Protein AF-A0AAP4DKE9-F1 (afdb_monomer_lite)

Structure (mmCIF, N/CA/C/O backbone):
data_AF-A0AAP4DKE9-F1
#
_entry.id   AF-A0AAP4DKE9-F1
#
loop_
_atom_site.group_PDB
_atom_site.id
_atom_site.type_symbol
_atom_site.label_atom_id
_atom_site.label_alt_id
_atom_site.label_comp_id
_atom_site.label_asym_id
_atom_site.label_entity_id
_atom_site.label_seq_id
_atom_site.pdbx_PDB_ins_code
_atom_site.Cartn_x
_atom_site.Cartn_y
_atom_site.Cartn_z
_atom_site.occupancy
_atom_site.B_iso_or_equiv
_atom_site.auth_seq_id
_atom_site.auth_comp_id
_atom_site.auth_asym_id
_atom_site.auth_atom_id
_atom_site.pdbx_PDB_model_num
ATOM 1 N N . GLY A 1 1 ? 16.099 23.033 4.631 1.00 55.06 1 GLY A N 1
ATOM 2 C CA . GLY A 1 1 ? 15.477 22.913 5.963 1.00 55.06 1 GLY A CA 1
ATOM 3 C C . GLY A 1 1 ? 15.945 21.622 6.590 1.00 55.06 1 GLY A C 1
ATOM 4 O O . GLY A 1 1 ? 16.162 20.674 5.843 1.00 55.06 1 GLY A O 1
ATOM 5 N N . ASN A 1 2 ? 16.157 21.591 7.907 1.00 72.62 2 ASN A N 1
ATOM 6 C CA . ASN A 1 2 ? 16.495 20.346 8.598 1.00 72.62 2 ASN A CA 1
ATOM 7 C C . ASN A 1 2 ? 15.338 19.363 8.407 1.00 72.62 2 ASN A C 1
ATOM 9 O O . ASN A 1 2 ? 14.212 19.668 8.789 1.00 72.62 2 ASN A O 1
ATOM 13 N N . LYS A 1 3 ? 15.606 18.230 7.754 1.00 78.25 3 LYS A N 1
ATOM 14 C CA . LYS A 1 3 ? 14.641 17.133 7.706 1.00 78.25 3 LYS A CA 1
ATOM 15 C C . LYS A 1 3 ? 14.577 16.504 9.104 1.00 78.25 3 LYS A C 1
ATOM 17 O O . LYS A 1 3 ? 15.644 16.362 9.714 1.00 78.25 3 LYS A O 1
ATOM 22 N N . PRO A 1 4 ? 13.383 16.142 9.600 1.00 87.94 4 PRO A N 1
ATOM 23 C CA . PRO A 1 4 ? 13.259 15.363 10.826 1.00 87.94 4 PRO A CA 1
ATOM 24 C C . PRO A 1 4 ? 14.123 14.104 10.726 1.00 87.94 4 PRO A C 1
ATOM 26 O O . PRO A 1 4 ? 14.194 13.490 9.658 1.00 87.94 4 PRO A O 1
ATOM 29 N N . LYS A 1 5 ? 14.820 13.748 11.810 1.00 90.38 5 LYS A N 1
ATOM 30 C CA . LYS A 1 5 ? 15.659 12.537 11.835 1.00 90.38 5 LYS A CA 1
ATOM 31 C C . LYS A 1 5 ? 14.823 11.263 11.927 1.00 90.38 5 LYS A C 1
ATOM 33 O O . LYS A 1 5 ? 15.180 10.277 11.298 1.00 90.38 5 LYS A O 1
ATOM 38 N N . GLU A 1 6 ? 13.726 11.318 12.678 1.00 95.31 6 GLU A N 1
ATOM 39 C CA . GLU A 1 6 ? 12.809 10.201 12.902 1.00 95.31 6 GLU A CA 1
ATOM 40 C C . GLU A 1 6 ? 11.447 10.514 12.290 1.00 95.31 6 GLU A C 1
ATOM 42 O O . GLU A 1 6 ? 10.856 11.561 12.577 1.00 95.31 6 GLU A O 1
ATOM 47 N N . LEU A 1 7 ? 10.949 9.605 11.447 1.00 96.69 7 LEU A N 1
ATOM 48 C CA . LEU A 1 7 ? 9.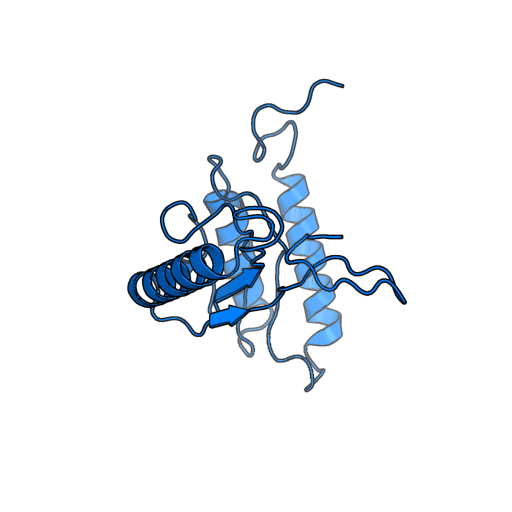683 9.795 10.741 1.00 96.69 7 LEU A CA 1
ATOM 49 C C . LEU A 1 7 ? 8.494 9.808 11.707 1.00 96.69 7 LEU A C 1
ATOM 51 O O . LEU A 1 7 ? 7.665 10.710 11.632 1.00 96.69 7 LEU A O 1
ATOM 55 N N . TYR A 1 8 ? 8.426 8.832 12.614 1.00 97.62 8 TYR A N 1
ATOM 56 C CA . TYR A 1 8 ? 7.382 8.734 13.633 1.00 97.62 8 TYR A CA 1
ATOM 57 C C . TYR A 1 8 ? 7.876 9.396 14.914 1.00 97.62 8 TYR A C 1
ATOM 59 O O . TYR A 1 8 ? 8.556 8.789 15.739 1.00 97.62 8 TYR A O 1
ATOM 67 N N . SER A 1 9 ? 7.603 10.689 15.031 1.00 97.25 9 SER A N 1
ATOM 68 C CA . SER A 1 9 ? 8.053 11.530 16.134 1.00 97.25 9 SER A CA 1
ATOM 69 C C . SER A 1 9 ? 7.172 12.771 16.246 1.00 97.25 9 SER A C 1
ATOM 71 O O . SER A 1 9 ? 6.469 13.133 15.302 1.00 97.25 9 SER A O 1
ATOM 73 N N . GLU A 1 10 ? 7.262 13.474 17.376 1.00 96.50 10 GLU A N 1
ATOM 74 C CA . GLU A 1 10 ? 6.549 14.742 17.591 1.00 96.50 10 GLU A CA 1
ATOM 75 C C . GLU A 1 10 ? 6.899 15.826 16.554 1.00 96.50 10 GLU A C 1
ATOM 77 O O . GLU A 1 10 ? 6.086 16.710 16.291 1.00 96.50 10 GLU A O 1
ATOM 82 N N . GLU A 1 11 ? 8.083 15.746 15.934 1.00 95.12 11 GLU A N 1
ATOM 83 C CA . GLU A 1 11 ? 8.566 16.697 14.921 1.00 95.12 11 GLU A CA 1
ATOM 84 C C . GLU A 1 11 ? 8.042 16.408 13.502 1.00 95.12 11 GLU A C 1
ATOM 86 O O . GLU A 1 11 ? 8.170 17.258 12.617 1.00 95.12 11 GLU A O 1
ATOM 91 N N . ALA A 1 12 ? 7.501 15.210 13.266 1.00 96.44 12 ALA A N 1
ATOM 92 C CA . ALA A 1 12 ? 7.085 14.728 11.952 1.00 96.44 12 ALA A CA 1
ATOM 93 C C . ALA A 1 12 ? 5.704 14.057 12.021 1.00 96.44 12 ALA A C 1
ATOM 95 O O . ALA A 1 12 ? 4.689 14.750 12.039 1.00 96.44 12 ALA A O 1
ATOM 96 N N . VAL A 1 13 ? 5.645 12.721 12.039 1.00 98.00 13 VAL A N 1
ATOM 97 C CA . VAL A 1 13 ? 4.395 11.957 12.137 1.00 98.00 13 VAL A CA 1
ATOM 98 C C . VAL A 1 13 ? 4.100 11.660 13.604 1.00 98.00 13 VAL A C 1
ATOM 100 O O . VAL A 1 13 ? 4.679 10.753 14.200 1.00 98.00 13 VAL A O 1
ATOM 103 N N . ASN A 1 14 ? 3.173 12.427 14.169 1.00 97.88 14 ASN A N 1
ATOM 104 C CA . ASN A 1 14 ? 2.817 12.405 15.588 1.00 97.88 14 ASN A CA 1
ATOM 105 C C . ASN A 1 14 ? 1.364 11.946 15.830 1.00 97.88 14 ASN A C 1
ATOM 107 O O . ASN A 1 14 ? 0.650 11.528 14.910 1.00 97.88 14 ASN A O 1
ATOM 111 N N . GLY A 1 15 ? 0.906 12.042 17.081 1.00 98.25 15 GLY A N 1
ATOM 112 C CA . GLY A 1 15 ? -0.455 11.658 17.469 1.00 98.25 15 GLY A CA 1
ATOM 113 C C . GLY A 1 15 ? -1.555 12.442 16.743 1.00 98.25 15 GLY A C 1
ATOM 114 O O . GLY A 1 15 ? -2.554 11.852 16.332 1.00 98.25 15 GLY A O 1
ATOM 115 N N . GLU A 1 16 ? -1.371 13.745 16.512 1.00 98.56 16 GLU A N 1
ATOM 116 C CA . GLU A 1 16 ? -2.329 14.554 15.742 1.00 98.56 16 GLU A CA 1
ATOM 117 C C . GLU A 1 16 ? -2.408 14.081 14.288 1.00 98.56 16 GLU A C 1
ATOM 119 O O . GLU A 1 16 ? -3.499 13.958 13.727 1.00 98.56 16 GLU A O 1
ATOM 124 N N . THR A 1 17 ? -1.263 13.714 13.708 1.00 98.75 17 THR A N 1
ATOM 125 C CA . THR A 1 17 ? -1.194 13.123 12.366 1.00 98.75 17 THR A CA 1
ATOM 126 C C . THR A 1 17 ? -1.958 11.799 12.308 1.00 98.75 17 THR A C 1
ATOM 128 O O . THR A 1 17 ? -2.690 11.551 11.351 1.00 98.75 17 THR A O 1
ATOM 131 N N . GLN A 1 18 ? -1.845 10.948 13.335 1.00 98.81 18 GLN A N 1
ATOM 132 C CA . GLN A 1 18 ? -2.609 9.697 13.417 1.00 98.81 18 GLN A CA 1
ATOM 133 C C . GLN A 1 18 ? -4.119 9.953 13.538 1.00 98.81 18 GLN A C 1
ATOM 135 O O . GLN A 1 18 ? -4.912 9.252 12.911 1.00 98.81 18 GLN A O 1
ATOM 140 N N . GLN A 1 19 ? -4.539 10.969 14.298 1.00 98.81 19 GLN A N 1
ATOM 141 C CA . GLN A 1 19 ? -5.956 11.328 14.415 1.00 98.81 19 GLN A CA 1
ATOM 142 C C . GLN A 1 19 ? -6.522 11.894 13.111 1.00 98.81 19 GLN A C 1
ATOM 144 O O . GLN A 1 19 ? -7.624 11.515 12.716 1.00 98.81 19 GLN A O 1
ATOM 149 N N . ALA A 1 20 ? -5.767 12.744 12.412 1.00 98.88 20 ALA A N 1
ATOM 150 C CA . ALA A 1 20 ? -6.153 13.241 11.094 1.00 98.88 20 ALA A CA 1
ATOM 151 C C . ALA A 1 20 ? -6.284 12.092 10.078 1.00 98.88 20 ALA A C 1
ATOM 153 O O . ALA A 1 20 ? -7.256 12.036 9.325 1.00 98.88 20 ALA A O 1
ATOM 154 N N . HIS A 1 21 ? -5.362 11.127 10.113 1.00 98.88 21 HIS A N 1
ATOM 155 C CA . HIS A 1 21 ? -5.422 9.920 9.291 1.00 98.88 21 HIS A CA 1
ATOM 156 C C . HIS A 1 21 ? -6.666 9.077 9.614 1.00 98.88 21 HIS A C 1
ATOM 158 O O . HIS A 1 21 ? -7.437 8.727 8.720 1.00 98.88 21 HIS A O 1
ATOM 164 N N . LEU A 1 22 ? -6.936 8.816 10.896 1.00 98.88 22 LEU A N 1
ATOM 165 C CA . LEU A 1 22 ? -8.148 8.113 11.318 1.00 98.88 22 LEU A CA 1
ATOM 166 C C . LEU A 1 22 ? -9.421 8.845 10.872 1.00 98.88 22 LEU A C 1
ATOM 168 O O . LEU A 1 22 ? -10.395 8.205 10.476 1.00 98.88 22 LEU A O 1
ATOM 172 N N . GLN A 1 23 ? -9.429 10.175 10.939 1.00 98.88 23 GLN A N 1
ATOM 173 C CA . GLN A 1 23 ? -10.556 10.980 10.486 1.00 98.88 23 GLN A CA 1
ATOM 174 C C . GLN A 1 23 ? -10.776 10.833 8.974 1.00 98.88 23 GLN A C 1
ATOM 176 O O . GLN A 1 23 ? -11.907 10.595 8.554 1.00 98.88 23 GLN A O 1
ATOM 181 N N . ALA A 1 24 ? -9.711 10.854 8.170 1.00 98.94 24 ALA A N 1
ATOM 182 C CA . ALA A 1 24 ? -9.798 10.608 6.731 1.00 98.94 24 ALA A CA 1
ATOM 183 C C . ALA A 1 24 ? -10.360 9.208 6.411 1.00 98.94 24 ALA A C 1
ATOM 185 O O . ALA A 1 24 ? -11.244 9.079 5.563 1.00 98.94 24 ALA A O 1
ATOM 186 N N . ILE A 1 25 ? -9.925 8.170 7.138 1.00 98.94 25 ILE A N 1
ATOM 187 C CA . ILE A 1 25 ? -10.459 6.802 6.999 1.00 98.94 25 ILE A CA 1
ATOM 188 C C . ILE A 1 25 ? -11.956 6.765 7.334 1.00 98.94 25 ILE A C 1
ATOM 190 O O . ILE A 1 25 ? -12.748 6.190 6.586 1.00 98.94 25 ILE A O 1
ATOM 194 N N . LYS A 1 26 ? -12.365 7.394 8.445 1.00 98.88 26 LYS A N 1
ATOM 195 C CA . LYS A 1 26 ? -13.777 7.471 8.848 1.00 98.88 26 LYS A CA 1
ATOM 196 C C . LYS A 1 26 ? -14.632 8.116 7.768 1.00 98.88 26 LYS A C 1
ATOM 198 O O . LYS A 1 26 ? -15.699 7.592 7.460 1.00 98.88 26 LYS A O 1
ATOM 203 N N . GLU A 1 27 ? -14.181 9.232 7.206 1.00 98.94 27 GLU A N 1
ATOM 204 C CA . GLU A 1 27 ? -14.918 9.964 6.176 1.00 98.94 27 GLU A CA 1
ATOM 205 C C . GLU A 1 27 ? -15.015 9.176 4.867 1.00 98.94 27 GLU A C 1
ATOM 207 O O . GLU A 1 27 ? -16.109 9.071 4.306 1.00 98.94 27 GLU A O 1
ATOM 212 N N . LEU A 1 28 ? -13.916 8.553 4.428 1.00 98.88 28 LEU A N 1
ATOM 213 C CA . LEU A 1 28 ? -13.889 7.690 3.246 1.00 98.88 28 LEU A CA 1
ATOM 214 C C . LEU A 1 28 ? -14.895 6.539 3.375 1.00 98.88 28 LEU A C 1
ATOM 216 O O . LEU A 1 28 ? -15.765 6.374 2.519 1.00 98.88 28 LEU A O 1
ATOM 220 N N . ILE A 1 29 ? -14.827 5.781 4.473 1.00 98.88 29 ILE A N 1
ATOM 221 C CA . ILE A 1 29 ? -15.725 4.643 4.702 1.00 98.88 29 ILE A CA 1
ATOM 222 C C . ILE A 1 29 ? -17.169 5.117 4.872 1.00 98.88 29 ILE A C 1
ATOM 224 O O . ILE A 1 29 ? -18.087 4.518 4.315 1.00 98.88 29 ILE A O 1
ATOM 228 N N . ALA A 1 30 ? -17.406 6.203 5.614 1.00 98.81 30 ALA A N 1
ATOM 229 C CA . ALA A 1 30 ? -18.753 6.733 5.806 1.00 98.81 30 ALA A CA 1
ATOM 230 C C . ALA A 1 30 ? -19.423 7.099 4.476 1.00 98.81 30 ALA A C 1
ATOM 232 O O . ALA A 1 30 ? -20.617 6.824 4.318 1.00 98.81 30 ALA A O 1
ATOM 233 N N . ARG A 1 31 ? -18.656 7.674 3.538 1.00 98.88 31 ARG A N 1
ATOM 234 C CA . ARG A 1 31 ? -19.108 8.005 2.184 1.00 98.88 31 ARG A CA 1
ATOM 235 C C . ARG A 1 31 ? -19.356 6.746 1.352 1.00 98.88 31 ARG A C 1
ATOM 237 O O . ARG A 1 31 ? -20.425 6.617 0.760 1.00 98.88 31 ARG A O 1
ATOM 244 N N . ASP A 1 32 ? -18.409 5.808 1.355 1.00 98.88 32 ASP A N 1
ATOM 245 C CA . ASP A 1 32 ? -18.334 4.778 0.316 1.00 98.88 32 ASP A CA 1
ATOM 246 C C . ASP A 1 32 ? -18.813 3.380 0.728 1.00 98.88 32 ASP A C 1
ATOM 248 O O . ASP A 1 32 ? -18.963 2.509 -0.128 1.00 98.88 32 ASP A O 1
ATOM 252 N N . LYS A 1 33 ? -19.132 3.144 2.006 1.00 98.50 33 LYS A N 1
ATOM 253 C CA . LYS A 1 33 ? -19.556 1.827 2.532 1.00 98.50 33 LYS A CA 1
ATOM 254 C C . LYS A 1 33 ? -20.701 1.149 1.772 1.00 98.50 33 LYS A C 1
ATOM 256 O O . LYS A 1 33 ? -20.798 -0.077 1.793 1.00 98.50 33 LYS A O 1
ATOM 261 N N . ASN A 1 34 ? -21.558 1.915 1.094 1.00 98.75 34 ASN A N 1
ATOM 262 C CA . ASN A 1 34 ? -22.700 1.395 0.334 1.00 98.75 34 ASN A CA 1
ATOM 263 C C . ASN A 1 34 ? -22.406 1.201 -1.165 1.00 98.75 34 ASN A C 1
ATOM 265 O O . ASN A 1 34 ? -23.292 0.767 -1.900 1.00 98.75 34 ASN A O 1
ATOM 269 N N . HIS A 1 35 ? -21.194 1.510 -1.637 1.00 98.75 35 HIS A N 1
ATOM 270 C CA . HIS A 1 35 ? -20.811 1.285 -3.027 1.00 98.75 35 HIS A CA 1
ATOM 271 C C . HIS A 1 35 ? -20.387 -0.177 -3.235 1.00 98.75 35 HIS A C 1
ATOM 273 O O . HIS A 1 35 ? -19.383 -0.613 -2.665 1.00 98.75 35 HIS A O 1
ATOM 279 N N . PRO A 1 36 ? -21.112 -0.953 -4.065 1.00 98.50 36 PRO A N 1
ATOM 280 C CA . PRO A 1 36 ? -20.792 -2.363 -4.296 1.00 98.50 36 PRO A CA 1
ATOM 281 C C . PRO A 1 36 ? -19.510 -2.554 -5.117 1.00 98.50 36 PRO A C 1
ATOM 283 O O . PRO A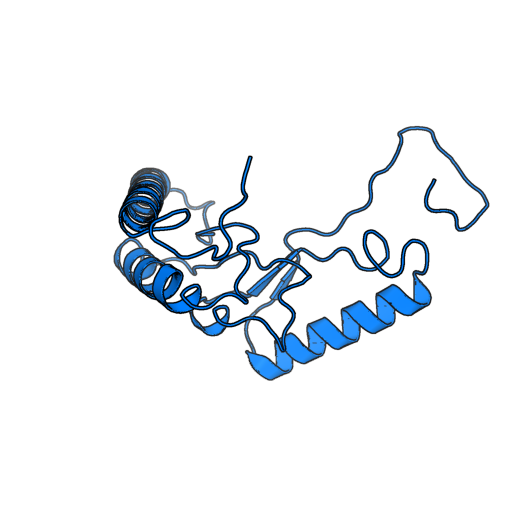 1 36 ? -18.928 -3.630 -5.096 1.00 98.50 36 PRO A O 1
ATOM 286 N N . SER A 1 37 ? -19.063 -1.520 -5.835 1.00 98.81 37 SER A N 1
ATOM 287 C CA . SER A 1 37 ? -17.799 -1.534 -6.577 1.00 98.81 37 SER A CA 1
ATOM 288 C C . SER A 1 37 ? -16.571 -1.449 -5.671 1.00 98.81 37 SER A C 1
ATOM 290 O O . SER A 1 37 ? -15.476 -1.795 -6.104 1.00 98.81 37 SER A O 1
ATOM 292 N N . VAL A 1 38 ? -16.725 -0.972 -4.432 1.00 98.81 38 VAL A N 1
ATOM 293 C CA . VAL A 1 38 ? -15.627 -0.930 -3.466 1.00 98.81 38 VAL A CA 1
ATOM 294 C C . VAL A 1 38 ? -15.508 -2.311 -2.842 1.00 98.81 38 VAL A C 1
ATOM 296 O O . VAL A 1 38 ? -16.434 -2.768 -2.175 1.00 98.81 38 VAL A O 1
ATOM 299 N N . VAL A 1 39 ? -14.375 -2.974 -3.065 1.00 98.81 39 VAL A N 1
ATOM 300 C CA . VAL A 1 39 ? -14.135 -4.352 -2.600 1.00 98.81 39 VAL A CA 1
ATOM 301 C C . VAL A 1 39 ? -13.101 -4.446 -1.481 1.00 98.81 39 VAL A C 1
ATOM 303 O O . VAL A 1 39 ? -13.028 -5.476 -0.827 1.00 98.81 39 VAL A O 1
ATOM 306 N N . MET A 1 40 ? -12.311 -3.396 -1.249 1.00 98.88 40 MET A N 1
ATOM 307 C CA . MET A 1 40 ? -11.224 -3.364 -0.267 1.00 98.88 40 MET A CA 1
ATOM 308 C C . MET A 1 40 ? -10.896 -1.914 0.101 1.00 98.88 40 MET A C 1
ATOM 310 O O . MET A 1 40 ? -11.028 -1.024 -0.743 1.00 98.88 40 MET A O 1
ATOM 314 N N . TRP A 1 41 ? -10.439 -1.680 1.331 1.00 98.94 41 TRP A N 1
ATOM 315 C CA . TRP A 1 41 ? -9.947 -0.373 1.775 1.00 98.94 41 TRP A CA 1
ATOM 316 C C . TRP A 1 41 ? -8.421 -0.344 1.788 1.00 98.94 41 TRP A C 1
ATOM 318 O O . TRP A 1 41 ? -7.799 -1.119 2.510 1.00 98.94 41 TRP A O 1
ATOM 328 N N . SER A 1 42 ? -7.816 0.569 1.029 1.00 98.88 42 SER A N 1
ATOM 329 C CA . SER A 1 42 ? -6.394 0.897 1.175 1.00 98.88 42 SER A CA 1
ATOM 330 C C . SER A 1 42 ? -6.251 2.064 2.143 1.00 98.88 42 SER A C 1
ATOM 332 O O . SER A 1 42 ? -6.786 3.142 1.876 1.00 98.88 42 SER A O 1
ATOM 334 N N . ILE A 1 43 ? -5.586 1.848 3.280 1.00 98.31 43 ILE A N 1
ATOM 335 C CA . ILE A 1 43 ? -5.483 2.885 4.315 1.00 98.31 43 ILE A CA 1
ATOM 336 C C . ILE A 1 43 ? -4.345 3.874 4.047 1.00 98.31 43 ILE A C 1
ATOM 338 O O . ILE A 1 43 ? -4.433 5.019 4.467 1.00 98.31 43 ILE A O 1
ATOM 342 N N . ALA A 1 44 ? -3.293 3.463 3.336 1.00 98.81 44 ALA A N 1
ATOM 343 C CA . ALA A 1 44 ? -2.173 4.322 2.964 1.00 98.81 44 ALA A CA 1
ATOM 344 C C . ALA A 1 44 ? -1.424 3.759 1.749 1.00 98.81 44 ALA A C 1
ATOM 346 O O . ALA A 1 44 ? -1.574 2.585 1.399 1.00 98.81 44 ALA A O 1
ATOM 347 N N . ASN A 1 45 ? -0.599 4.613 1.140 1.00 98.88 45 ASN A N 1
ATOM 348 C CA . ASN A 1 45 ? 0.290 4.259 0.042 1.00 98.88 45 ASN A CA 1
ATOM 349 C C . ASN A 1 45 ? 1.747 4.542 0.408 1.00 98.88 45 ASN A C 1
ATOM 351 O O . ASN A 1 45 ? 2.069 5.665 0.790 1.00 98.88 45 ASN A O 1
ATOM 355 N N . GLU A 1 46 ? 2.599 3.528 0.275 1.00 98.69 46 GLU A N 1
ATOM 356 C CA . GLU A 1 46 ? 4.059 3.600 0.404 1.00 98.69 46 GLU A CA 1
ATOM 357 C C . GLU A 1 46 ? 4.613 4.273 1.680 1.00 98.69 46 GLU A C 1
ATOM 359 O O . GLU A 1 46 ? 5.551 5.073 1.599 1.00 98.69 46 GLU A O 1
ATOM 364 N N . PRO A 1 47 ? 4.100 3.974 2.892 1.00 98.62 47 PRO A N 1
ATOM 365 C CA . PRO A 1 47 ? 4.778 4.434 4.099 1.00 98.62 47 PRO A CA 1
ATOM 366 C C . PRO A 1 47 ? 6.155 3.764 4.250 1.00 98.62 47 PRO A C 1
ATOM 368 O O . PRO A 1 47 ? 6.323 2.591 3.919 1.00 98.62 47 PRO A O 1
ATOM 371 N N . ASP A 1 48 ? 7.136 4.478 4.810 1.00 98.44 48 ASP A N 1
ATOM 372 C CA . ASP A 1 48 ? 8.384 3.849 5.259 1.00 98.44 48 ASP A CA 1
ATOM 373 C C . ASP A 1 48 ? 8.143 3.145 6.597 1.00 98.44 48 ASP A C 1
ATOM 375 O O . ASP A 1 48 ? 7.930 3.792 7.621 1.00 98.44 48 ASP A O 1
ATOM 379 N N . THR A 1 49 ? 8.175 1.814 6.593 1.00 98.50 49 THR A N 1
ATOM 380 C CA . THR A 1 49 ? 7.817 0.988 7.755 1.00 98.50 49 THR A CA 1
ATOM 381 C C . THR A 1 49 ? 9.026 0.506 8.552 1.00 98.50 49 THR A C 1
ATOM 383 O O . THR A 1 49 ? 8.874 -0.278 9.490 1.00 98.50 49 THR A O 1
ATOM 386 N N . ARG A 1 50 ? 10.238 0.906 8.156 1.00 98.12 50 ARG A N 1
ATOM 387 C CA . ARG A 1 50 ? 11.488 0.512 8.823 1.00 98.12 50 ARG A CA 1
ATOM 388 C C . ARG A 1 50 ? 11.754 1.298 10.113 1.00 98.12 50 ARG A C 1
ATOM 390 O O . ARG A 1 50 ? 12.276 0.687 11.046 1.00 98.12 50 ARG A O 1
ATOM 397 N N . PRO A 1 51 ? 11.447 2.612 10.204 1.00 97.81 51 PRO A N 1
ATOM 398 C CA . PRO A 1 51 ? 11.660 3.365 11.431 1.00 97.81 51 PRO A CA 1
ATOM 399 C C . PRO A 1 51 ? 10.843 2.811 12.600 1.00 97.81 51 PRO A C 1
ATOM 401 O O . PRO A 1 51 ? 9.739 2.281 12.431 1.00 97.81 51 PRO A O 1
ATOM 404 N N . GLN A 1 52 ? 11.373 2.989 13.809 1.00 96.31 52 GLN A N 1
ATOM 405 C CA . GLN A 1 52 ? 10.632 2.696 15.030 1.00 96.31 52 GLN A CA 1
ATOM 406 C C . GLN A 1 52 ? 9.346 3.538 15.074 1.00 96.31 52 GLN A C 1
ATOM 408 O O . GLN A 1 52 ? 9.316 4.668 14.592 1.00 96.31 52 GLN A O 1
ATOM 413 N N . GLY A 1 53 ? 8.270 2.974 15.621 1.00 97.81 53 GLY A N 1
ATOM 414 C CA . GLY A 1 53 ? 6.968 3.639 15.695 1.00 97.81 53 GLY A CA 1
ATOM 415 C C . GLY A 1 53 ? 6.046 3.383 14.501 1.00 97.81 53 GLY A C 1
ATOM 416 O O . GLY A 1 53 ? 4.844 3.598 14.631 1.00 97.81 53 GLY A O 1
ATOM 417 N N . ALA A 1 54 ? 6.533 2.829 13.381 1.00 98.62 54 ALA A N 1
ATOM 418 C CA . ALA A 1 54 ? 5.681 2.521 12.224 1.00 98.62 54 ALA A CA 1
ATOM 419 C C . ALA A 1 54 ? 4.505 1.601 12.591 1.00 98.62 54 ALA A C 1
ATOM 421 O O . ALA A 1 54 ? 3.341 1.904 12.323 1.00 98.62 54 ALA A O 1
ATOM 422 N N . ARG A 1 55 ? 4.791 0.488 13.275 1.00 98.69 55 ARG A N 1
ATOM 423 C CA . ARG A 1 55 ? 3.758 -0.455 13.722 1.00 98.69 55 ARG A CA 1
ATOM 424 C C . ARG A 1 55 ? 2.810 0.159 14.753 1.00 98.69 55 ARG A C 1
ATOM 426 O O . ARG A 1 55 ? 1.607 -0.070 14.679 1.00 98.69 55 ARG A O 1
ATOM 433 N N . GLU A 1 56 ? 3.336 0.949 15.685 1.00 98.69 56 GLU A N 1
ATOM 434 C CA . GLU A 1 56 ? 2.553 1.654 16.714 1.00 98.69 56 GLU A CA 1
ATOM 435 C C . GLU A 1 56 ? 1.614 2.693 16.087 1.00 98.69 56 GLU A C 1
ATOM 437 O O . GLU A 1 56 ? 0.493 2.893 16.555 1.00 98.69 56 GLU A O 1
ATOM 442 N N . TYR A 1 57 ? 2.036 3.297 14.977 1.00 98.88 57 TYR A N 1
ATOM 443 C CA . TYR A 1 57 ? 1.224 4.207 14.189 1.00 98.88 57 TYR A CA 1
ATOM 444 C C . TYR A 1 57 ? 0.122 3.475 13.403 1.00 98.88 57 TYR A C 1
ATOM 446 O O . TYR A 1 57 ? -1.034 3.904 13.420 1.00 98.88 57 TYR A O 1
ATOM 454 N N . PHE A 1 58 ? 0.436 2.363 12.729 1.00 98.88 58 PHE A N 1
ATOM 455 C CA . PHE A 1 58 ? -0.510 1.700 11.821 1.00 98.88 58 PHE A CA 1
ATOM 456 C C . PHE A 1 58 ? -1.452 0.687 12.481 1.00 98.88 58 PHE A C 1
ATOM 458 O O . PHE A 1 58 ? -2.586 0.544 12.019 1.00 98.88 58 PHE A O 1
ATOM 465 N N . ALA A 1 59 ? -1.053 0.010 13.562 1.00 98.88 59 ALA A N 1
ATOM 466 C CA . ALA A 1 59 ? -1.901 -0.999 14.206 1.00 98.88 59 ALA A CA 1
ATOM 467 C C . ALA A 1 59 ? -3.249 -0.443 14.715 1.00 98.88 59 ALA A C 1
ATOM 469 O O . ALA A 1 59 ? -4.281 -1.048 14.402 1.00 98.88 59 ALA A O 1
ATOM 470 N N . PRO A 1 60 ? -3.311 0.724 15.395 1.00 98.88 60 PRO A N 1
ATOM 471 C CA . PRO A 1 60 ? -4.587 1.308 15.811 1.00 98.88 60 PRO A CA 1
ATOM 472 C C . PRO A 1 60 ? -5.482 1.704 14.629 1.00 98.88 60 PRO A C 1
ATOM 474 O O . PRO A 1 60 ? -6.705 1.579 14.709 1.00 98.88 60 PRO A O 1
ATOM 477 N N . LEU A 1 61 ? -4.888 2.158 13.519 1.00 98.94 61 LEU A N 1
ATOM 478 C CA . LEU A 1 61 ? -5.619 2.525 12.304 1.00 98.94 61 LEU A CA 1
ATOM 479 C C . LEU A 1 61 ? -6.222 1.289 11.630 1.00 98.94 61 LEU A C 1
ATOM 481 O O . LEU A 1 61 ? -7.402 1.306 11.279 1.00 98.94 61 LEU A O 1
ATOM 485 N N . ALA A 1 62 ? -5.455 0.204 11.506 1.00 98.94 62 ALA A N 1
ATOM 486 C CA . ALA A 1 62 ? -5.940 -1.064 10.966 1.00 98.94 62 ALA A CA 1
ATOM 487 C C . ALA A 1 62 ? -7.105 -1.619 11.806 1.00 98.94 62 ALA A C 1
ATOM 489 O O . ALA A 1 62 ? -8.159 -1.960 11.265 1.00 98.94 62 ALA A O 1
ATOM 490 N N . GLU A 1 63 ? -6.967 -1.630 13.135 1.00 98.88 63 GLU A N 1
ATOM 491 C CA . GLU A 1 63 ? -8.032 -2.078 14.037 1.00 98.88 63 GLU A CA 1
ATOM 492 C C . GLU A 1 63 ? -9.292 -1.203 13.919 1.00 98.88 63 GLU A C 1
ATOM 494 O O . GLU A 1 63 ? -10.408 -1.719 13.809 1.00 98.88 63 GLU A O 1
ATOM 499 N N . ALA A 1 64 ? -9.135 0.123 13.909 1.00 98.88 64 ALA A N 1
ATOM 500 C CA . ALA A 1 64 ? -10.257 1.044 13.775 1.00 98.88 64 ALA A CA 1
ATOM 501 C C . ALA A 1 64 ? -10.969 0.898 12.421 1.00 98.88 64 ALA A C 1
ATOM 503 O O . ALA A 1 64 ? -12.198 0.909 12.380 1.00 98.88 64 ALA A O 1
ATOM 504 N N . THR A 1 65 ? -10.220 0.701 11.332 1.00 98.88 65 THR A N 1
ATOM 505 C CA . THR A 1 65 ? -10.767 0.492 9.980 1.00 98.88 65 THR A CA 1
ATOM 506 C C . THR A 1 65 ? -11.675 -0.738 9.945 1.00 98.88 65 THR A C 1
ATOM 508 O O . THR A 1 65 ? -12.818 -0.643 9.501 1.00 98.88 65 THR A O 1
ATOM 511 N N . ARG A 1 66 ? -11.229 -1.863 10.524 1.00 98.81 66 ARG A N 1
ATOM 512 C CA . ARG A 1 66 ? -12.032 -3.098 10.624 1.00 98.81 66 ARG A CA 1
ATOM 513 C C . ARG A 1 66 ? -13.307 -2.915 11.448 1.00 98.81 66 ARG A C 1
ATOM 515 O O . ARG A 1 66 ? -14.327 -3.527 11.148 1.00 98.81 66 ARG A O 1
ATOM 522 N N . LYS A 1 67 ? -13.271 -2.075 12.488 1.00 98.81 67 LYS A N 1
ATOM 523 C CA . LYS A 1 67 ? -14.462 -1.741 13.292 1.00 98.81 67 LYS A CA 1
ATOM 524 C C . LYS A 1 67 ? -15.441 -0.831 12.544 1.00 98.81 67 LYS A C 1
ATOM 526 O O . LYS A 1 67 ? -16.638 -0.905 12.805 1.00 98.81 67 LYS A O 1
ATOM 531 N N . LEU A 1 68 ? -14.947 0.031 11.654 1.00 98.81 68 LEU A N 1
ATOM 532 C CA . LEU A 1 68 ? -15.772 0.944 10.857 1.00 98.81 68 LEU A CA 1
ATOM 533 C C . LEU A 1 68 ? -16.509 0.220 9.725 1.00 98.81 68 LEU A C 1
ATOM 535 O O . LEU A 1 68 ? -17.684 0.507 9.496 1.00 98.81 68 LEU A O 1
ATOM 539 N N . ASP A 1 69 ? -15.843 -0.716 9.048 1.00 98.81 69 ASP A N 1
ATOM 540 C CA . ASP A 1 69 ? -16.456 -1.591 8.049 1.00 98.81 69 ASP A CA 1
ATOM 541 C C . ASP A 1 69 ? -15.880 -3.016 8.133 1.00 98.81 69 ASP A C 1
ATOM 543 O O . ASP A 1 69 ? -14.824 -3.286 7.561 1.00 98.81 69 ASP A O 1
ATOM 547 N N . PRO A 1 70 ? -16.574 -3.953 8.806 1.00 98.69 70 PRO A N 1
ATOM 548 C CA . PRO A 1 70 ? -16.128 -5.341 8.906 1.00 98.69 70 PRO A CA 1
ATOM 549 C C . PRO A 1 70 ? -16.454 -6.175 7.655 1.00 98.69 70 PRO A C 1
ATOM 551 O O . PRO A 1 70 ? -16.185 -7.374 7.642 1.00 98.69 70 PRO A O 1
ATOM 554 N N . THR A 1 71 ? -17.089 -5.594 6.628 1.00 98.75 71 THR A N 1
ATOM 555 C CA . THR A 1 71 ? -17.575 -6.344 5.455 1.00 98.75 71 THR A CA 1
ATOM 556 C C . THR A 1 71 ? -16.559 -6.447 4.322 1.00 98.75 71 THR A C 1
ATOM 558 O O . THR A 1 71 ? -16.756 -7.242 3.403 1.00 98.75 71 THR A O 1
ATOM 561 N N . ARG A 1 72 ? -15.475 -5.664 4.376 1.00 98.75 72 ARG A N 1
ATOM 562 C CA . ARG A 1 72 ? -14.450 -5.590 3.331 1.00 98.75 72 ARG A CA 1
ATOM 563 C C . ARG A 1 72 ? -13.052 -5.811 3.913 1.00 98.75 72 ARG A C 1
ATOM 565 O O . ARG A 1 72 ? -12.785 -5.332 5.014 1.00 98.75 72 ARG A O 1
ATOM 572 N N . PRO A 1 73 ? -12.152 -6.480 3.173 1.00 98.88 73 PRO A N 1
ATOM 573 C CA . PRO A 1 73 ? -10.738 -6.542 3.516 1.00 98.88 73 PRO A CA 1
ATOM 574 C C . PRO A 1 73 ? -10.083 -5.157 3.581 1.00 98.88 73 PRO A C 1
ATOM 576 O O . PRO A 1 73 ? -10.547 -4.198 2.950 1.00 98.88 73 PRO A O 1
ATOM 579 N N . ILE A 1 74 ? -8.963 -5.075 4.294 1.00 98.88 74 ILE A N 1
ATOM 580 C CA . ILE A 1 74 ? -8.120 -3.881 4.376 1.00 98.88 74 ILE A CA 1
ATOM 581 C C . ILE A 1 74 ? -6.690 -4.170 3.906 1.00 98.88 74 ILE A C 1
ATOM 583 O O . ILE A 1 74 ? -6.167 -5.271 4.087 1.00 98.88 74 ILE A O 1
ATOM 587 N N . THR A 1 75 ? -6.040 -3.161 3.334 1.00 98.94 75 THR A N 1
ATOM 588 C CA . THR A 1 75 ? -4.642 -3.203 2.892 1.00 98.94 75 THR A CA 1
ATOM 589 C C . THR A 1 75 ? -3.913 -1.895 3.209 1.00 98.94 75 THR A C 1
ATOM 591 O O . THR A 1 75 ? -4.533 -0.859 3.462 1.00 98.94 75 THR A O 1
ATOM 594 N N . CYS A 1 76 ? -2.587 -1.949 3.181 1.00 98.88 76 CYS A N 1
ATOM 595 C CA . CYS A 1 76 ? -1.692 -0.803 3.136 1.00 98.88 76 CYS A CA 1
ATOM 596 C C . CYS A 1 76 ? -0.674 -1.096 2.033 1.00 98.88 76 CYS A C 1
ATOM 598 O O . CYS A 1 76 ? -0.017 -2.137 2.074 1.00 98.88 76 CYS A O 1
ATOM 600 N N . VAL A 1 77 ? -0.597 -0.233 1.020 1.00 98.94 77 VAL A N 1
ATOM 601 C CA . VAL A 1 77 ? 0.233 -0.498 -0.161 1.00 98.94 77 VAL A CA 1
ATOM 602 C C . VAL A 1 77 ? 1.707 -0.332 0.206 1.00 98.94 77 VAL A C 1
ATOM 604 O O . VAL A 1 77 ? 2.121 0.723 0.689 1.00 98.94 77 VAL A O 1
ATOM 607 N N . ASN A 1 78 ? 2.490 -1.389 0.003 1.00 98.88 78 ASN A N 1
ATOM 608 C CA . ASN A 1 78 ? 3.871 -1.506 0.452 1.00 98.88 78 ASN A CA 1
ATOM 609 C C . ASN A 1 78 ? 4.868 -1.037 -0.623 1.00 98.88 78 ASN A C 1
ATOM 611 O O . ASN A 1 78 ? 4.818 -1.455 -1.785 1.00 98.88 78 ASN A O 1
ATOM 615 N N . VAL A 1 79 ? 5.821 -0.211 -0.186 1.00 98.69 79 VAL A N 1
ATOM 616 C CA . VAL A 1 79 ? 6.906 0.347 -1.004 1.00 98.69 79 VAL A CA 1
ATOM 617 C C . VAL A 1 79 ? 8.061 -0.638 -1.186 1.00 98.69 79 VAL A C 1
ATOM 619 O O . VAL A 1 79 ? 8.424 -1.369 -0.268 1.00 98.69 79 VAL A O 1
ATOM 622 N N . MET A 1 80 ? 8.713 -0.608 -2.350 1.00 98.19 80 MET A N 1
ATOM 623 C CA . MET A 1 80 ? 9.733 -1.594 -2.739 1.00 98.19 80 MET A CA 1
ATOM 624 C C . MET A 1 80 ? 10.958 -1.725 -1.819 1.00 98.19 80 MET A C 1
ATOM 626 O O . MET A 1 80 ? 11.616 -2.759 -1.838 1.00 98.19 80 MET A O 1
ATOM 630 N N . PHE A 1 81 ? 11.308 -0.693 -1.043 1.00 97.75 81 PHE A N 1
ATOM 631 C CA . PHE A 1 81 ? 12.458 -0.749 -0.128 1.00 97.75 81 PHE A CA 1
ATOM 632 C C . PHE A 1 81 ? 12.103 -1.283 1.271 1.00 97.75 81 PHE A C 1
ATOM 634 O O . PHE A 1 81 ? 13.001 -1.443 2.098 1.00 97.75 81 PHE A O 1
ATOM 641 N N . CYS A 1 82 ? 10.816 -1.515 1.546 1.00 98.38 82 CYS A N 1
ATOM 642 C CA . CYS A 1 82 ? 10.330 -2.262 2.704 1.00 98.38 82 CYS A CA 1
ATOM 643 C C . CYS A 1 82 ? 9.984 -3.682 2.234 1.00 98.38 82 CYS A C 1
ATOM 645 O O . CYS A 1 82 ? 8.815 -4.048 2.126 1.00 98.38 82 CYS A O 1
ATOM 647 N N . ASP A 1 83 ? 11.011 -4.448 1.871 1.00 97.94 83 ASP A N 1
ATOM 648 C CA . ASP A 1 83 ? 10.885 -5.812 1.356 1.00 97.94 83 ASP A CA 1
ATOM 649 C C . ASP A 1 83 ? 10.383 -6.808 2.421 1.00 97.94 83 ASP A C 1
ATOM 651 O O . ASP A 1 83 ? 10.216 -6.480 3.601 1.00 97.94 83 ASP A O 1
ATOM 655 N N . ALA A 1 84 ? 10.174 -8.064 2.014 1.00 98.31 84 ALA A N 1
ATOM 656 C CA . ALA A 1 84 ? 9.664 -9.129 2.879 1.00 98.31 84 ALA A CA 1
ATOM 657 C C . ALA A 1 84 ? 10.440 -9.285 4.202 1.00 98.31 84 ALA A C 1
ATOM 659 O O . ALA A 1 84 ? 9.859 -9.680 5.213 1.00 98.31 84 ALA A O 1
ATOM 660 N N . HIS A 1 85 ? 11.729 -8.960 4.249 1.00 98.12 85 HIS A N 1
ATOM 661 C CA . HIS A 1 85 ? 12.560 -9.101 5.443 1.00 98.12 85 HIS A CA 1
ATOM 662 C C . HIS A 1 85 ? 12.625 -7.835 6.304 1.00 98.12 85 HIS A C 1
ATOM 664 O O . HIS A 1 85 ? 13.030 -7.924 7.464 1.00 98.12 85 HIS A O 1
ATOM 670 N N . THR A 1 86 ? 12.237 -6.676 5.767 1.00 98.25 86 THR A N 1
ATOM 671 C CA . THR A 1 86 ? 12.367 -5.373 6.443 1.00 98.25 86 THR A CA 1
ATOM 672 C C . THR A 1 86 ? 11.030 -4.726 6.803 1.00 98.25 86 THR A C 1
ATOM 674 O O . THR A 1 86 ? 10.981 -3.914 7.726 1.00 98.25 86 THR A O 1
ATOM 677 N N . ASP A 1 87 ? 9.937 -5.105 6.140 1.00 98.69 87 ASP A N 1
ATOM 678 C CA . ASP A 1 87 ? 8.587 -4.661 6.486 1.00 98.69 87 ASP A CA 1
ATOM 679 C C . ASP A 1 87 ? 8.122 -5.180 7.858 1.00 98.69 87 ASP A C 1
ATOM 681 O O . ASP A 1 87 ? 8.290 -6.361 8.196 1.00 98.69 87 ASP A O 1
ATOM 685 N N . THR A 1 88 ? 7.476 -4.288 8.616 1.00 98.69 88 THR A N 1
ATOM 686 C CA . THR A 1 88 ? 7.075 -4.508 10.015 1.00 98.69 88 THR A CA 1
ATOM 687 C C . THR A 1 88 ? 5.562 -4.452 10.260 1.00 98.69 88 THR A C 1
ATOM 689 O O . THR A 1 88 ? 5.131 -4.579 11.414 1.00 98.69 88 THR A O 1
ATOM 692 N N . ILE A 1 89 ? 4.747 -4.237 9.217 1.00 98.75 89 ILE A N 1
ATOM 693 C CA . ILE A 1 89 ? 3.311 -3.946 9.377 1.00 98.75 89 ILE A CA 1
ATOM 694 C C . ILE A 1 89 ? 2.380 -4.815 8.530 1.00 98.75 89 ILE A C 1
ATOM 696 O O . ILE A 1 89 ? 1.179 -4.805 8.791 1.00 98.75 89 ILE A O 1
ATOM 700 N N . SER A 1 90 ? 2.878 -5.539 7.524 1.00 98.81 90 SER A N 1
ATOM 701 C CA . SER A 1 90 ? 2.016 -6.211 6.536 1.00 98.81 90 SER A CA 1
ATOM 702 C C . SER A 1 90 ? 1.093 -7.274 7.144 1.00 98.81 90 SER A C 1
ATOM 704 O O . SER A 1 90 ? -0.005 -7.495 6.642 1.00 98.81 90 SER A O 1
ATOM 706 N N . ASP A 1 91 ? 1.472 -7.877 8.274 1.00 98.75 91 ASP A N 1
ATOM 707 C CA . ASP A 1 91 ? 0.651 -8.853 9.006 1.00 98.75 91 ASP A CA 1
ATOM 708 C C . ASP A 1 91 ? -0.626 -8.256 9.632 1.00 98.75 91 ASP A C 1
ATOM 710 O O . ASP A 1 91 ? -1.528 -8.995 10.020 1.00 98.75 91 ASP A O 1
ATOM 714 N N . LEU A 1 92 ? -0.733 -6.927 9.722 1.00 98.81 92 LEU A N 1
ATOM 715 C CA . LEU A 1 92 ? -1.926 -6.240 10.232 1.00 98.81 92 LEU A CA 1
ATOM 716 C C . LEU A 1 92 ? -3.081 -6.206 9.210 1.00 98.81 92 LEU A C 1
ATOM 718 O O . LEU A 1 92 ? -4.231 -5.924 9.573 1.00 98.81 92 LEU A O 1
ATOM 722 N N . PHE A 1 93 ? -2.780 -6.477 7.940 1.00 98.88 93 PHE A N 1
ATOM 723 C CA . PHE A 1 93 ? -3.675 -6.323 6.793 1.00 98.88 93 PHE A CA 1
ATOM 724 C C . PHE A 1 93 ? -4.105 -7.677 6.219 1.00 98.88 93 PHE A C 1
ATOM 726 O O . PHE A 1 93 ? -3.571 -8.712 6.599 1.00 98.88 93 PHE A O 1
ATOM 733 N N . ASP A 1 94 ? -5.108 -7.678 5.338 1.00 98.88 94 ASP A N 1
ATOM 734 C CA . ASP A 1 94 ? -5.706 -8.910 4.796 1.00 98.88 94 ASP A CA 1
ATOM 735 C C . ASP A 1 94 ? -5.123 -9.327 3.444 1.00 98.88 94 ASP A C 1
ATOM 737 O O . ASP A 1 94 ? -5.065 -10.513 3.120 1.00 98.88 94 ASP A O 1
ATOM 741 N N . VAL A 1 95 ? -4.746 -8.336 2.636 1.00 98.88 95 VAL A N 1
ATOM 742 C CA . VAL A 1 95 ? -4.228 -8.506 1.278 1.00 98.88 95 VAL A CA 1
ATOM 743 C C . VAL A 1 95 ? -2.939 -7.715 1.168 1.00 98.88 95 VAL A C 1
ATOM 745 O O . VAL A 1 95 ? -2.912 -6.519 1.479 1.00 98.88 95 VAL A O 1
ATOM 748 N N . LEU A 1 96 ? -1.888 -8.368 0.687 1.00 98.94 96 LEU A N 1
ATOM 749 C CA . LEU A 1 96 ? -0.598 -7.742 0.460 1.00 98.94 96 LEU A CA 1
ATOM 750 C C . LEU A 1 96 ? -0.621 -7.016 -0.887 1.00 98.94 96 LEU A C 1
ATOM 752 O O . LEU A 1 96 ? -0.669 -7.651 -1.941 1.00 98.94 96 LEU A O 1
ATOM 756 N N . CYS A 1 97 ? -0.585 -5.686 -0.854 1.00 98.94 97 CYS A N 1
ATOM 757 C CA . CYS A 1 97 ? -0.478 -4.862 -2.055 1.00 98.94 97 CYS A CA 1
ATOM 758 C C . CYS A 1 97 ? 0.954 -4.352 -2.207 1.00 98.94 97 CYS A C 1
ATOM 760 O O . CYS A 1 97 ? 1.466 -3.698 -1.299 1.00 98.94 97 CYS A O 1
ATOM 762 N N . LEU A 1 98 ? 1.596 -4.658 -3.333 1.00 98.94 98 LEU A N 1
ATOM 763 C CA . LEU A 1 98 ? 2.997 -4.331 -3.587 1.00 98.94 98 LEU A CA 1
ATOM 764 C C . LEU A 1 98 ? 3.132 -3.367 -4.765 1.00 98.94 98 LEU A C 1
ATOM 766 O O . LEU A 1 98 ? 2.614 -3.629 -5.853 1.00 98.94 98 LEU A O 1
ATOM 770 N N . ASN A 1 99 ? 3.920 -2.315 -4.568 1.00 98.88 99 ASN A N 1
ATOM 771 C CA . ASN A 1 99 ? 4.439 -1.481 -5.645 1.00 98.88 99 ASN A CA 1
ATOM 772 C C . ASN A 1 99 ? 5.877 -1.905 -5.936 1.00 98.88 99 ASN A C 1
ATOM 774 O O . ASN A 1 99 ? 6.726 -1.857 -5.037 1.00 98.88 99 ASN A O 1
ATOM 778 N N . ARG A 1 100 ? 6.166 -2.381 -7.153 1.00 98.75 100 ARG A N 1
ATOM 779 C CA . ARG A 1 100 ? 7.488 -2.921 -7.505 1.00 98.75 100 ARG A CA 1
ATOM 780 C C . ARG A 1 100 ? 7.985 -2.405 -8.846 1.00 98.75 100 ARG A C 1
ATOM 782 O O . ARG A 1 100 ? 7.272 -2.388 -9.840 1.00 98.75 100 ARG A O 1
ATOM 789 N N . TYR A 1 101 ? 9.262 -2.035 -8.839 1.00 98.31 101 TYR A N 1
ATOM 790 C CA . TYR A 1 101 ? 9.939 -1.334 -9.931 1.00 98.31 101 TYR A CA 1
ATOM 791 C C . TYR A 1 101 ? 11.339 -1.918 -10.202 1.00 98.31 101 TYR A C 1
ATOM 793 O O . TYR A 1 101 ? 12.280 -1.192 -10.538 1.00 98.31 101 TYR A O 1
ATOM 801 N N . TYR A 1 102 ? 11.504 -3.233 -10.014 1.00 98.19 102 TYR A N 1
ATOM 802 C CA . TYR A 1 102 ? 12.705 -3.944 -10.462 1.00 98.19 102 TYR A CA 1
ATOM 803 C C . TYR A 1 102 ? 12.807 -3.864 -11.986 1.00 98.19 102 TYR A C 1
ATOM 805 O O . TYR A 1 102 ? 11.811 -4.038 -12.684 1.00 98.19 102 TYR A O 1
ATOM 813 N N . GLY A 1 103 ? 14.001 -3.570 -12.495 1.00 96.12 103 GLY A N 1
ATOM 814 C CA . GLY A 1 103 ? 14.220 -3.253 -13.908 1.00 96.12 103 GLY A CA 1
ATOM 815 C C . GLY A 1 103 ? 14.154 -1.754 -14.213 1.00 96.12 103 GLY A C 1
ATOM 816 O O . GLY A 1 103 ? 14.604 -1.335 -15.278 1.00 96.12 103 GLY A O 1
ATOM 817 N N . TRP A 1 104 ? 13.648 -0.941 -13.274 1.00 96.81 104 TRP A N 1
ATOM 818 C CA . TRP A 1 104 ? 13.513 0.508 -13.423 1.00 96.81 104 TRP A CA 1
ATOM 819 C C . TRP A 1 104 ? 14.389 1.278 -12.432 1.00 96.81 104 TRP A C 1
ATOM 821 O O . TRP A 1 104 ? 15.473 1.737 -12.793 1.00 96.81 104 TRP A O 1
ATOM 831 N N . TYR A 1 105 ? 13.973 1.382 -11.164 1.00 96.56 105 TYR A N 1
ATOM 832 C CA . TYR A 1 105 ? 14.723 2.124 -10.138 1.00 96.56 105 TYR A CA 1
ATOM 833 C C . TYR A 1 105 ? 15.960 1.377 -9.630 1.00 96.56 105 TYR A C 1
ATOM 835 O O . TYR A 1 105 ? 16.919 1.990 -9.165 1.00 96.56 105 TYR A O 1
ATOM 843 N N . VAL A 1 106 ? 15.941 0.051 -9.718 1.00 95.81 106 VAL A N 1
ATOM 844 C CA . VAL A 1 106 ? 17.057 -0.849 -9.413 1.00 95.81 106 VAL A CA 1
ATOM 845 C C . VAL A 1 106 ? 17.111 -1.915 -10.503 1.00 95.81 106 VAL A C 1
ATOM 847 O O . VAL A 1 106 ? 16.090 -2.206 -11.124 1.00 95.81 106 VAL A O 1
ATOM 850 N N . GLN A 1 107 ? 18.295 -2.475 -10.765 1.00 96.12 107 GLN A N 1
ATOM 851 C CA . GLN A 1 107 ? 18.532 -3.300 -11.962 1.00 96.12 107 GLN A CA 1
ATOM 852 C C . GLN A 1 107 ? 18.109 -2.565 -13.250 1.00 96.12 107 GLN A C 1
ATOM 854 O O . GLN A 1 107 ? 17.545 -3.164 -14.154 1.00 96.12 107 GLN A O 1
ATOM 859 N N . SER A 1 108 ? 18.336 -1.250 -13.313 1.00 95.19 108 SER A N 1
ATOM 860 C CA . SER A 1 108 ? 17.892 -0.375 -14.402 1.00 95.19 108 SER A CA 1
ATOM 861 C C . SER A 1 108 ? 18.315 -0.912 -15.775 1.00 95.19 108 SER A C 1
ATOM 863 O O . SER A 1 108 ? 19.509 -0.991 -16.063 1.00 95.19 108 SER A O 1
ATOM 865 N N . GLY A 1 109 ? 17.339 -1.296 -16.602 1.00 93.19 109 GLY A N 1
ATOM 866 C CA . GLY A 1 109 ? 17.552 -1.868 -17.939 1.00 93.19 109 GLY A CA 1
ATOM 867 C C . GLY A 1 109 ? 17.962 -3.349 -17.968 1.00 93.19 109 GLY A C 1
ATOM 868 O O . GLY A 1 109 ? 17.999 -3.947 -19.040 1.00 93.19 109 GLY A O 1
ATOM 869 N N . ASP A 1 110 ? 18.223 -3.969 -16.816 1.00 95.31 110 ASP A N 1
ATOM 870 C CA . ASP A 1 110 ? 18.605 -5.379 -16.690 1.00 95.31 110 ASP A CA 1
ATOM 871 C C . ASP A 1 110 ? 17.386 -6.245 -16.337 1.00 95.31 110 ASP A C 1
ATOM 873 O O . ASP A 1 110 ? 17.112 -6.548 -15.171 1.00 95.31 110 ASP A O 1
ATOM 877 N N . LEU A 1 111 ? 16.641 -6.644 -17.373 1.00 95.25 111 LEU A N 1
ATOM 878 C CA . LEU A 1 111 ? 15.435 -7.465 -17.229 1.00 95.25 111 LEU A CA 1
ATOM 879 C C . LEU A 1 111 ? 15.731 -8.874 -16.697 1.00 95.25 111 LEU A C 1
ATOM 881 O O . LEU A 1 111 ? 14.941 -9.403 -15.919 1.00 95.25 111 LEU A O 1
ATOM 885 N N . GLU A 1 112 ? 16.870 -9.467 -17.066 1.00 96.44 112 GLU A N 1
ATOM 886 C CA . GLU A 1 112 ? 17.227 -10.829 -16.649 1.00 96.44 112 GLU A CA 1
ATOM 887 C C . GLU A 1 112 ? 17.469 -10.916 -15.139 1.00 96.44 112 GLU A C 1
ATOM 889 O O . GLU A 1 112 ? 17.084 -11.892 -14.485 1.00 96.44 112 GLU A O 1
ATOM 894 N N . THR A 1 113 ? 18.125 -9.906 -14.565 1.00 97.81 113 THR A N 1
ATOM 895 C CA . THR A 1 113 ? 18.302 -9.825 -13.113 1.00 97.81 113 THR A CA 1
ATOM 896 C C . THR A 1 113 ? 17.012 -9.375 -12.431 1.00 97.81 113 THR A C 1
ATOM 898 O O . THR A 1 113 ? 16.667 -9.927 -11.384 1.00 97.81 113 THR A O 1
ATOM 901 N N . ALA A 1 114 ? 16.279 -8.417 -13.008 1.00 97.94 114 ALA A N 1
ATOM 902 C CA . ALA A 1 114 ? 15.024 -7.920 -12.445 1.00 97.94 114 ALA A CA 1
ATOM 903 C C . ALA A 1 114 ? 13.971 -9.025 -12.275 1.00 97.94 114 ALA A C 1
ATOM 905 O O . ALA A 1 114 ? 13.345 -9.101 -11.219 1.00 97.94 114 ALA A O 1
ATOM 906 N N . GLU A 1 115 ? 13.826 -9.917 -13.260 1.00 98.62 115 GLU A N 1
ATOM 907 C CA . GLU A 1 115 ? 12.917 -11.068 -13.197 1.00 98.62 115 GLU A CA 1
ATOM 908 C C . GLU A 1 115 ? 13.237 -11.972 -11.999 1.00 98.62 115 GLU A C 1
ATOM 910 O O . GLU A 1 115 ? 12.364 -12.265 -11.181 1.00 98.62 115 GLU A O 1
ATOM 915 N N . LYS A 1 116 ? 14.515 -12.337 -11.828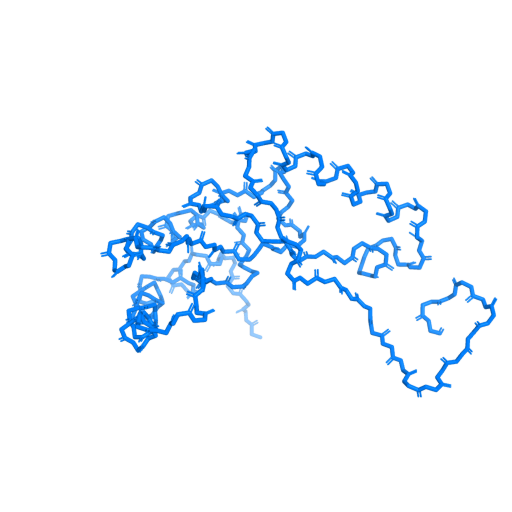 1.00 98.69 116 LYS A N 1
ATOM 916 C CA . LYS A 1 116 ? 14.973 -13.192 -10.719 1.00 98.69 116 LYS A CA 1
ATOM 917 C C . LYS A 1 116 ? 14.763 -12.537 -9.358 1.00 98.69 116 LYS A C 1
ATOM 919 O O . LYS A 1 116 ? 14.437 -13.219 -8.388 1.00 98.69 116 LYS A O 1
ATOM 924 N N . VAL A 1 117 ? 14.997 -11.228 -9.263 1.00 98.62 117 VAL A N 1
ATOM 925 C CA . VAL A 1 117 ? 14.800 -10.478 -8.017 1.00 98.62 117 VAL A CA 1
ATOM 926 C C . VAL A 1 117 ? 13.313 -10.403 -7.674 1.00 98.62 117 VAL A C 1
ATOM 928 O O . VAL A 1 117 ? 12.955 -10.688 -6.532 1.00 98.62 117 VAL A O 1
ATOM 931 N N . LEU A 1 118 ? 12.459 -10.097 -8.655 1.00 98.75 118 LEU A N 1
ATOM 932 C CA . LEU A 1 118 ? 11.014 -10.027 -8.470 1.00 98.75 118 LEU A CA 1
ATOM 933 C C . LEU A 1 118 ? 10.437 -11.378 -8.034 1.00 98.75 118 LEU A C 1
ATOM 935 O O . LEU A 1 118 ? 9.753 -11.438 -7.017 1.00 98.75 118 LEU A O 1
ATOM 939 N N . GLU A 1 119 ? 10.738 -12.467 -8.748 1.00 98.81 119 GLU A N 1
ATOM 940 C CA . GLU A 1 119 ? 10.234 -13.803 -8.397 1.00 98.81 119 GLU A CA 1
ATOM 941 C C . GLU A 1 119 ? 10.677 -14.211 -6.986 1.00 98.81 119 GLU A C 1
ATOM 943 O O . GLU A 1 119 ? 9.860 -14.644 -6.169 1.00 98.81 119 GLU A O 1
ATOM 948 N N . LYS A 1 120 ? 11.962 -14.009 -6.665 1.00 98.81 120 LYS A N 1
ATOM 949 C CA . LYS A 1 120 ? 12.499 -14.307 -5.335 1.00 98.81 120 LYS A CA 1
ATOM 950 C C . LYS A 1 120 ? 11.767 -13.530 -4.241 1.00 98.81 120 LYS A C 1
ATOM 952 O O . LYS A 1 120 ? 11.482 -14.100 -3.189 1.00 98.81 120 LYS A O 1
ATOM 957 N N . GLU A 1 121 ? 11.486 -12.248 -4.461 1.00 98.75 121 GLU A N 1
ATOM 958 C CA . GLU A 1 121 ? 10.779 -11.433 -3.475 1.00 98.75 121 GLU A CA 1
ATOM 959 C C . GLU A 1 121 ? 9.317 -11.873 -3.314 1.00 98.75 121 GLU A C 1
ATOM 961 O O . GLU A 1 121 ? 8.844 -12.015 -2.187 1.00 98.75 121 GLU A O 1
ATOM 966 N N . LEU A 1 122 ? 8.608 -12.153 -4.413 1.00 98.81 122 LEU A N 1
ATOM 967 C CA . LEU A 1 122 ? 7.218 -12.616 -4.362 1.00 98.81 122 LEU A CA 1
ATOM 968 C C . LEU A 1 122 ? 7.087 -13.943 -3.606 1.00 98.81 122 LEU A C 1
ATOM 970 O O . LEU A 1 122 ? 6.191 -14.089 -2.775 1.00 98.81 122 LEU A O 1
ATOM 974 N N . LEU A 1 123 ? 8.013 -14.881 -3.825 1.00 98.88 123 LEU A N 1
ATOM 975 C CA . LEU A 1 123 ? 8.060 -16.140 -3.079 1.00 98.88 123 LEU A CA 1
ATOM 976 C C . LEU A 1 123 ? 8.389 -15.922 -1.596 1.00 98.88 123 LEU A C 1
ATOM 978 O O . LEU A 1 123 ? 7.804 -16.579 -0.736 1.00 98.88 123 LEU A O 1
ATOM 982 N N . ALA A 1 124 ? 9.279 -14.979 -1.273 1.00 98.81 124 ALA A N 1
ATOM 983 C CA . ALA A 1 124 ? 9.580 -14.633 0.116 1.00 98.81 124 ALA A CA 1
ATOM 984 C C . ALA A 1 124 ? 8.355 -14.047 0.842 1.00 98.81 124 ALA A C 1
ATOM 986 O O . ALA A 1 124 ? 8.096 -14.393 1.995 1.00 98.81 124 ALA A O 1
ATOM 987 N N . TRP A 1 125 ? 7.568 -13.207 0.166 1.00 98.88 125 TRP A N 1
ATOM 988 C CA . TRP A 1 125 ? 6.299 -12.700 0.689 1.00 98.88 125 TRP A CA 1
ATOM 989 C C . TRP A 1 125 ? 5.251 -13.798 0.865 1.00 98.88 125 TRP A C 1
ATOM 991 O O . TRP A 1 125 ? 4.581 -13.848 1.901 1.00 98.88 125 TRP A O 1
ATOM 1001 N N . GLN A 1 126 ? 5.136 -14.692 -0.119 1.00 98.81 126 GLN A N 1
ATOM 1002 C CA . GLN A 1 126 ? 4.230 -15.834 -0.058 1.00 98.81 126 GLN A CA 1
ATOM 1003 C C . GLN A 1 126 ? 4.541 -16.731 1.145 1.00 98.81 126 GLN A C 1
ATOM 1005 O O . GLN A 1 126 ? 3.611 -17.116 1.849 1.00 98.81 126 GLN A O 1
ATOM 1010 N N . GLU A 1 127 ? 5.816 -17.030 1.398 1.00 98.62 127 GLU A N 1
ATOM 1011 C CA . GLU A 1 127 ? 6.252 -17.833 2.548 1.00 98.62 127 GLU A CA 1
ATOM 1012 C C . GLU A 1 127 ? 6.043 -17.099 3.881 1.00 98.62 127 GLU A C 1
ATOM 1014 O O . GLU A 1 127 ? 5.631 -17.701 4.866 1.00 98.62 127 GLU A O 1
ATOM 1019 N N . LYS A 1 128 ? 6.297 -15.784 3.930 1.00 98.62 128 LYS A N 1
ATOM 1020 C CA . LYS A 1 128 ? 6.168 -14.995 5.166 1.00 98.62 128 LYS A CA 1
ATOM 1021 C C . LYS A 1 128 ? 4.722 -14.890 5.655 1.00 98.62 128 LYS A C 1
ATOM 1023 O O . LYS A 1 128 ? 4.494 -14.954 6.861 1.00 98.62 128 LYS A O 1
ATOM 1028 N N . LEU A 1 129 ? 3.772 -14.634 4.752 1.00 98.56 129 LEU A N 1
ATOM 1029 C CA . LEU A 1 129 ? 2.410 -14.230 5.130 1.00 98.56 129 LEU A CA 1
ATOM 1030 C C . LEU A 1 129 ? 1.310 -15.178 4.652 1.00 98.56 129 LEU A C 1
ATOM 1032 O O . LEU A 1 129 ? 0.232 -15.174 5.242 1.00 98.56 129 LEU A O 1
ATOM 1036 N N . HIS A 1 130 ? 1.535 -15.946 3.581 1.00 98.50 130 HIS A N 1
ATOM 1037 C CA . HIS A 1 130 ? 0.498 -16.741 2.906 1.00 98.50 130 HIS A CA 1
ATOM 1038 C C . HIS A 1 130 ? -0.793 -15.954 2.585 1.00 98.50 130 HI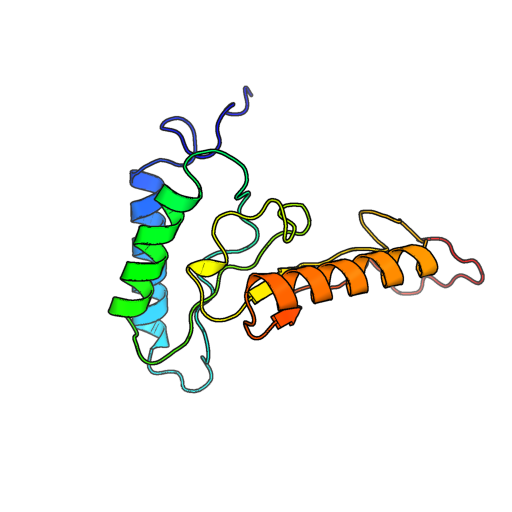S A C 1
ATOM 1040 O O . HIS A 1 130 ? -1.880 -16.525 2.486 1.00 98.50 130 HIS A O 1
ATOM 1046 N N . GLN A 1 131 ? -0.678 -14.634 2.419 1.00 98.56 131 GLN A N 1
ATOM 1047 C CA . GLN A 1 131 ? -1.779 -13.750 2.044 1.00 98.56 131 GLN A CA 1
ATOM 1048 C C . GLN A 1 131 ? -1.925 -13.673 0.517 1.00 98.56 131 GLN A C 1
ATOM 1050 O O . GLN A 1 131 ? -0.944 -13.877 -0.204 1.00 98.56 131 GLN A O 1
ATOM 1055 N N . PRO A 1 132 ? -3.119 -13.334 -0.005 1.00 98.88 132 PRO A N 1
ATOM 1056 C CA . PRO A 1 132 ? -3.269 -12.942 -1.401 1.00 98.88 132 PRO A CA 1
ATOM 1057 C C . PRO A 1 132 ? -2.373 -11.738 -1.721 1.00 98.88 132 PRO A C 1
ATOM 1059 O O . PRO A 1 132 ? -2.351 -10.768 -0.960 1.00 98.88 132 PRO A O 1
ATOM 1062 N N . ILE A 1 133 ? -1.667 -11.795 -2.852 1.00 98.88 133 ILE A N 1
ATOM 1063 C CA . ILE A 1 133 ? -0.762 -10.734 -3.310 1.00 98.88 133 ILE A CA 1
ATOM 1064 C C . ILE A 1 133 ? -1.368 -10.045 -4.535 1.00 98.88 133 ILE A C 1
ATOM 1066 O O . ILE A 1 133 ? -1.757 -10.711 -5.495 1.00 98.88 133 ILE A O 1
ATOM 1070 N N . ILE A 1 134 ? -1.423 -8.714 -4.512 1.00 98.94 134 ILE A N 1
ATOM 1071 C CA . ILE A 1 134 ? -1.789 -7.866 -5.651 1.00 98.94 134 ILE A CA 1
ATOM 1072 C C . ILE A 1 134 ? -0.612 -6.937 -5.950 1.00 98.94 134 ILE A C 1
ATOM 1074 O O . ILE A 1 134 ? -0.121 -6.248 -5.060 1.00 98.94 134 ILE A O 1
ATOM 1078 N N . ILE A 1 135 ? -0.178 -6.885 -7.210 1.00 98.88 135 ILE A N 1
ATOM 1079 C CA . ILE A 1 135 ? 0.765 -5.858 -7.664 1.00 98.88 135 ILE A CA 1
ATOM 1080 C C . ILE A 1 135 ? -0.051 -4.621 -8.031 1.00 98.88 135 ILE A C 1
ATOM 1082 O O . ILE A 1 135 ? -0.728 -4.603 -9.061 1.00 98.88 135 ILE A O 1
ATOM 1086 N N . THR A 1 136 ? -0.050 -3.626 -7.149 1.00 98.81 136 THR A N 1
ATOM 1087 C CA . THR A 1 136 ? -0.829 -2.392 -7.313 1.00 98.81 136 THR A CA 1
ATOM 1088 C C . THR A 1 136 ? -0.148 -1.404 -8.243 1.00 98.81 136 THR A C 1
ATOM 1090 O O . THR A 1 136 ? -0.839 -0.683 -8.960 1.00 98.81 136 THR A O 1
ATOM 1093 N N . GLU A 1 137 ? 1.185 -1.426 -8.299 1.00 98.88 137 GLU A N 1
ATOM 1094 C CA . GLU A 1 137 ? 1.963 -0.640 -9.249 1.00 98.88 137 GLU A CA 1
ATOM 1095 C C . GLU A 1 137 ? 3.151 -1.440 -9.791 1.00 98.88 137 GLU A C 1
ATOM 1097 O O . GLU A 1 137 ? 3.915 -2.057 -9.045 1.00 98.88 137 GLU A O 1
ATOM 1102 N N . TYR A 1 138 ? 3.293 -1.404 -11.114 1.00 98.44 138 TYR A N 1
ATOM 1103 C CA . TYR A 1 138 ? 4.459 -1.849 -11.865 1.00 98.44 138 TYR A CA 1
ATOM 1104 C C . TYR A 1 138 ? 4.480 -1.057 -13.172 1.00 98.44 138 TYR A C 1
ATOM 1106 O O . TYR A 1 138 ? 3.488 -1.003 -13.902 1.00 98.44 138 TYR A O 1
ATOM 1114 N N . GLY A 1 139 ? 5.589 -0.392 -13.461 1.00 97.62 139 GLY A N 1
ATOM 1115 C CA . GLY A 1 139 ? 5.663 0.482 -14.621 1.00 97.62 139 GLY A CA 1
ATOM 1116 C C . GLY A 1 139 ? 7.057 1.026 -14.854 1.00 97.62 139 GLY A C 1
ATOM 1117 O O . GLY A 1 139 ? 7.942 0.905 -14.011 1.00 97.62 139 GLY A O 1
ATOM 1118 N N . VAL A 1 140 ? 7.230 1.623 -16.024 1.00 96.81 140 VAL A N 1
ATOM 1119 C CA . VAL A 1 140 ? 8.443 2.326 -16.438 1.00 96.81 140 VAL A CA 1
ATOM 1120 C C . VAL A 1 140 ? 8.018 3.627 -17.100 1.00 96.81 140 VAL A C 1
ATOM 1122 O O . VAL A 1 140 ? 6.981 3.668 -17.772 1.00 96.81 140 VAL A O 1
ATOM 1125 N N . ASP A 1 141 ? 8.791 4.695 -16.932 1.00 96.38 141 ASP A N 1
ATOM 1126 C CA . ASP A 1 141 ? 8.550 5.903 -17.712 1.00 96.38 141 ASP A CA 1
ATOM 1127 C C . ASP A 1 141 ? 8.743 5.587 -19.201 1.00 96.38 141 ASP A C 1
ATOM 1129 O O . ASP A 1 141 ? 9.635 4.838 -19.594 1.00 96.38 141 ASP A O 1
ATOM 1133 N N . THR A 1 142 ? 7.881 6.132 -20.058 1.00 94.31 142 THR A N 1
ATOM 1134 C CA . THR A 1 142 ? 7.932 5.879 -21.503 1.00 94.31 142 THR A CA 1
ATOM 1135 C C . THR A 1 142 ? 7.635 7.162 -22.265 1.00 94.31 142 THR A C 1
ATOM 1137 O O . THR A 1 142 ? 6.556 7.743 -22.137 1.00 94.31 142 THR A O 1
ATOM 1140 N N . LEU A 1 143 ? 8.583 7.602 -23.093 1.00 95.31 143 LEU A N 1
ATOM 1141 C CA . LEU A 1 143 ? 8.394 8.757 -23.966 1.00 95.31 143 LEU A CA 1
ATOM 1142 C C . LEU A 1 143 ? 7.630 8.324 -25.226 1.00 95.31 143 LEU A C 1
ATOM 1144 O O . LEU A 1 143 ? 8.106 7.504 -26.010 1.00 95.31 143 LEU A O 1
ATOM 1148 N N . ALA A 1 144 ? 6.436 8.881 -25.437 1.00 96.81 144 ALA A N 1
ATOM 1149 C CA . ALA A 1 144 ? 5.603 8.548 -26.591 1.00 96.81 144 ALA A CA 1
ATOM 1150 C C . ALA A 1 144 ? 6.318 8.841 -27.926 1.00 96.81 144 ALA A C 1
ATOM 1152 O O . ALA A 1 144 ? 6.687 9.979 -28.209 1.00 96.81 144 ALA A O 1
ATOM 1153 N N . GLY A 1 145 ? 6.471 7.812 -28.764 1.00 95.44 145 GLY A N 1
ATOM 1154 C CA . GLY A 1 145 ? 7.144 7.900 -30.066 1.00 95.44 145 GLY A CA 1
ATOM 1155 C C . GLY A 1 145 ? 8.657 7.661 -30.028 1.00 95.44 145 GLY A C 1
ATOM 1156 O O . GLY A 1 145 ? 9.282 7.635 -31.087 1.00 95.44 145 GLY A O 1
ATOM 1157 N N . LEU A 1 146 ? 9.249 7.459 -28.845 1.00 93.94 146 LEU A N 1
ATOM 1158 C CA . LEU A 1 146 ? 10.621 6.974 -28.729 1.00 93.94 146 LE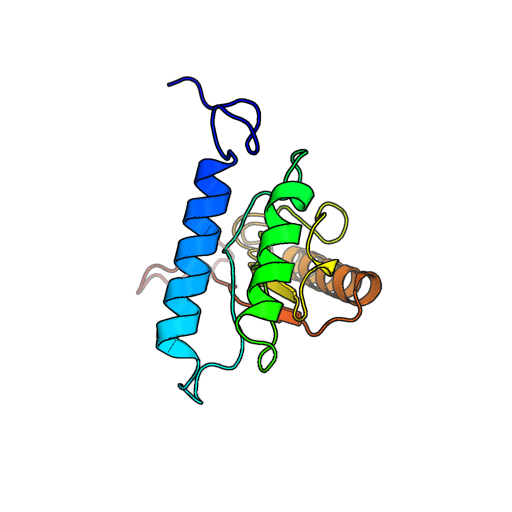U A CA 1
ATOM 1159 C C . LEU A 1 146 ? 10.658 5.475 -29.041 1.00 93.94 146 LEU A C 1
ATOM 1161 O O . LEU A 1 146 ? 9.918 4.683 -28.460 1.00 93.94 146 LEU A O 1
ATOM 1165 N N . HIS A 1 147 ? 11.531 5.095 -29.968 1.00 93.50 147 HIS A N 1
ATOM 1166 C CA . HIS A 1 147 ? 11.774 3.710 -30.352 1.00 93.50 147 HIS A CA 1
ATOM 1167 C C . HIS A 1 147 ? 13.275 3.440 -30.270 1.00 93.50 147 HIS A C 1
ATOM 1169 O O . HIS A 1 147 ? 14.069 4.271 -30.712 1.00 93.50 147 HIS A O 1
ATOM 1175 N N . SER A 1 148 ? 13.662 2.271 -29.762 1.00 91.38 148 SER A N 1
ATOM 1176 C CA . SER A 1 148 ? 15.058 1.839 -29.709 1.00 91.38 148 SER A CA 1
ATOM 1177 C C . SER A 1 148 ? 15.194 0.397 -30.187 1.00 91.38 148 SER A C 1
ATOM 1179 O O . SER A 1 148 ? 14.302 -0.426 -29.986 1.00 91.38 148 SER A O 1
ATOM 1181 N N . MET A 1 149 ? 16.319 0.105 -30.838 1.00 86.50 149 MET A N 1
ATOM 1182 C CA . MET A 1 149 ? 16.764 -1.260 -31.149 1.00 86.50 149 MET A CA 1
ATOM 1183 C C . MET A 1 149 ? 17.728 -1.797 -30.080 1.00 86.50 149 MET A C 1
ATOM 1185 O O . MET A 1 149 ? 18.142 -2.953 -30.156 1.00 86.50 149 MET A O 1
ATOM 1189 N N . TYR A 1 150 ? 18.118 -0.950 -29.125 1.00 81.00 150 TYR A N 1
ATOM 1190 C CA . TYR A 1 150 ? 19.047 -1.261 -28.048 1.00 81.00 150 TYR A CA 1
ATOM 1191 C C . TYR A 1 150 ? 18.289 -1.483 -26.741 1.00 81.00 150 TYR A C 1
ATOM 1193 O O . TYR A 1 150 ? 17.221 -0.913 -26.518 1.00 81.00 150 TYR A O 1
ATOM 1201 N N . THR A 1 151 ? 18.865 -2.302 -25.867 1.00 69.75 151 THR A N 1
ATOM 1202 C CA . THR A 1 151 ? 18.408 -2.518 -24.488 1.00 69.75 151 THR A CA 1
ATOM 1203 C C . THR A 1 151 ? 18.860 -1.368 -23.585 1.00 69.75 151 THR A C 1
ATOM 1205 O O . THR A 1 151 ? 19.588 -1.580 -22.620 1.00 69.75 151 THR A O 1
ATOM 1208 N N . ASP A 1 152 ? 18.458 -0.148 -23.936 1.00 69.06 152 ASP A N 1
ATOM 1209 C CA . ASP A 1 152 ? 18.659 1.060 -23.135 1.00 69.06 152 ASP A CA 1
ATOM 1210 C C . ASP A 1 152 ? 17.321 1.477 -22.501 1.00 69.06 152 ASP A C 1
ATOM 1212 O O . ASP A 1 152 ? 16.254 1.192 -23.048 1.00 69.06 152 ASP A O 1
ATOM 1216 N N . MET A 1 153 ? 17.356 2.143 -21.340 1.00 70.62 153 MET A N 1
ATOM 1217 C CA . MET A 1 153 ? 16.129 2.602 -20.663 1.00 70.62 153 MET A CA 1
ATOM 1218 C C . MET A 1 153 ? 15.418 3.750 -21.402 1.00 70.62 153 MET A C 1
ATOM 1220 O O . MET A 1 153 ? 14.221 3.949 -21.196 1.00 70.62 153 MET A O 1
ATOM 1224 N N . TRP A 1 154 ? 16.147 4.498 -22.237 1.00 61.53 154 TRP A N 1
ATOM 1225 C CA . TRP A 1 154 ? 15.668 5.543 -23.149 1.00 61.53 154 TRP A CA 1
ATOM 1226 C C . TRP A 1 154 ? 16.733 5.855 -24.206 1.00 61.53 154 TRP A C 1
ATOM 1228 O O . TRP A 1 154 ? 17.938 5.757 -23.878 1.00 61.53 154 TRP A O 1
#

pLDDT: mean 96.43, std 6.77, range [55.06, 98.94]

Sequence (154 aa):
GNKPKELYSEEAVNGETQQAHLQAIKELIARDKNHPSVVMWSIANEPDTRPQGAREYFAPLAEATRKLDPTRPITCVNVMFCDAHTDTISDLFDVLCLNRYYGWYVQSGDLETAEKVLEKELLAWQEKLHQPIIITEYGVDTLAGLHSMYTDMW

Radius of gyration: 18.11 Å; chains: 1; bounding box: 42×41×49 Å

Foldseek 3Di:
DDDDPACEDPVHCDPVNLVVLLVVLLVVCVVCVPPPVDAEAASEEADDQQGPCSQVSCLVSLVSSCVSPVPHWYAHEHEPVCALVRHDHGLSGQEHEYADEQCAPHCPLPPVVSVVVVVVRVVSNCVRHVHHYDHPHYDADDDPPDDDPDSHSD

Organism: Bacillus amyloliquefaciens (NCBI:txid1390)

InterPro domains:
  IPR006101 Glycoside hydrolase, family 2 [PR00132] (32-47)
  IPR006101 Glycoside hydrolase, family 2 [PR00132] (131-146)
  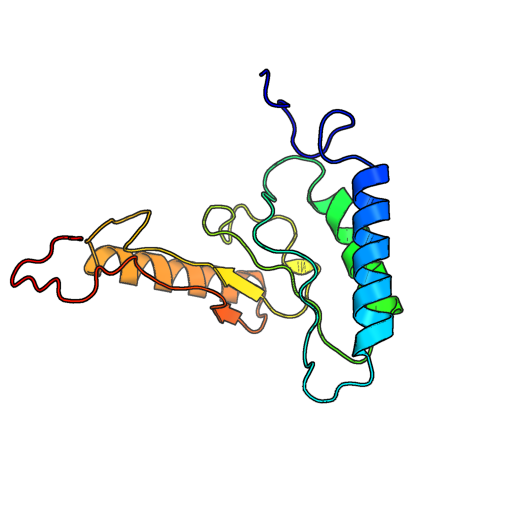IPR006103 Glycoside hydrolase family 2, catalytic domain [PF02836] (6-154)
  IPR017853 Glycoside hydrolase superfamily [SSF51445] (14-154)
  IPR023232 Glycoside hydrolase, family 2, active site [PS00608] (32-46)

Secondary structure (DSSP, 8-state):
-PPPS-SSSTTSS-HHHHHHHHHHHHHHHHHHTT-TT---EEEEES---SSTTHHHHHHHHHHHHHHH-TTS-EEEEEPTTS-TTT-SSGGGSSSEEEE--BTTTBSTT-HHHHHHHHHHHHHHHHHHH---EEEEE------TT---SSS---